Protein AF-A0A8C6RYH4-F1 (afdb_monomer)

Secondary structure (DSSP, 8-state):
---------------------HHHHTT-TT--HHHHHHHHHHHHHHHHHHHHHHHHHHHHHHHHHHHHHHTTPPPPHHHHHHHHTHHHHHHHHHHHHHHHHHHHHHHHHHHHHHHHHHHHHHHHHHHHTT-

pLDDT: mean 83.54, std 21.18, range [32.53, 98.75]

Solvent-accessible surface area (backbone atoms only — not comparable to full-atom values): 7842 Å² total; per-residue (Å²): 135,83,89,80,80,87,83,84,85,76,84,83,74,81,83,73,76,73,77,69,54,74,76,55,58,62,70,39,94,82,56,52,74,69,57,42,51,53,51,53,52,52,51,51,54,50,54,49,53,52,53,46,52,52,44,52,54,50,48,55,55,38,51,52,51,52,52,41,46,74,73,67,49,87,72,56,72,71,56,51,57,52,46,74,45,43,66,59,50,51,52,54,42,51,53,47,53,54,51,49,54,52,53,53,52,52,53,52,51,50,53,53,52,50,55,54,48,52,54,49,53,52,52,51,52,56,55,59,74,72,109

Nearest PDB structures (foldseek):
  5c22-assembly3_C  TM=6.737E-01  e=1.964E+00  Escherichia coli
  6wa9-assembly1_N  TM=4.543E-01  e=3.004E+00  Chlamydia pneumoniae

Foldseek 3Di:
DDDDDDDDDDDDDDPPPPPPDLVRVLPPPPDDPVNVVLSVLVVVLVVLVVVLVVLVVLLVVLVVLVVCVVVVHDDDPVSVVSNVCNVVSVVVNVVSVVVSVVSVVVSVVVVVVVVVVVVVVVVVVVVVVVD

Organism: Nannospalax galili (NCBI:txid1026970)

InterPro domains:
  IPR028816 Caprin [PTHR22922] (1-131)

Radius of gyration: 28.26 Å; Cα contacts (8 Å, |Δi|>4): 40; chains: 1; bounding box: 96×25×69 Å

Mean predicted aligned error: 11.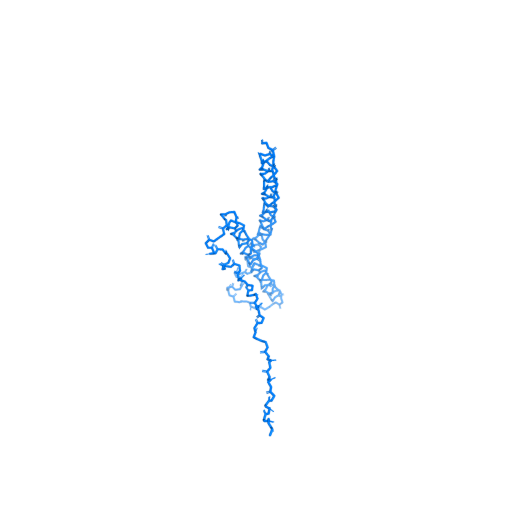93 Å

Structure (mmCIF, N/CA/C/O backbone):
data_AF-A0A8C6RYH4-F1
#
_entry.id   AF-A0A8C6RYH4-F1
#
loop_
_atom_site.group_PDB
_atom_site.id
_atom_site.type_symbol
_atom_site.label_atom_id
_atom_site.label_alt_id
_atom_site.label_comp_id
_atom_site.label_asym_id
_atom_site.label_entity_id
_atom_site.label_seq_id
_atom_site.pdbx_PDB_ins_code
_atom_site.Cartn_x
_atom_site.Cartn_y
_atom_site.Cartn_z
_atom_site.occupancy
_atom_site.B_iso_or_equiv
_atom_site.auth_seq_id
_atom_site.auth_comp_id
_atom_site.auth_asym_id
_atom_site.auth_atom_id
_atom_site.pdbx_PDB_model_num
ATOM 1 N N . MET A 1 1 ? 78.666 2.137 18.303 1.00 41.50 1 MET A N 1
ATOM 2 C CA . MET A 1 1 ? 77.856 1.578 17.203 1.00 41.50 1 MET A CA 1
ATOM 3 C C . MET A 1 1 ? 76.379 1.677 17.566 1.00 41.50 1 MET A C 1
ATOM 5 O O . MET A 1 1 ? 76.004 1.193 18.618 1.00 41.50 1 MET A O 1
ATOM 9 N N . LYS A 1 2 ? 75.617 2.361 16.702 1.00 45.94 2 LYS A N 1
ATOM 10 C CA . LYS A 1 2 ? 74.178 2.241 16.385 1.00 45.94 2 LYS A CA 1
ATOM 11 C C . LYS A 1 2 ? 73.164 2.036 17.528 1.00 45.94 2 LYS A C 1
ATOM 13 O O . LYS A 1 2 ? 72.903 0.921 17.958 1.00 45.94 2 LYS A O 1
ATOM 18 N N . SER A 1 3 ? 72.477 3.130 17.863 1.00 41.31 3 SER A N 1
ATOM 19 C CA . SER A 1 3 ? 71.107 3.138 18.390 1.00 41.31 3 SER A CA 1
ATOM 20 C C . SER A 1 3 ? 70.116 2.682 17.310 1.00 41.31 3 SER A C 1
ATOM 22 O O . SER A 1 3 ? 70.209 3.147 16.174 1.00 41.31 3 SER A O 1
ATOM 24 N N . ALA A 1 4 ? 69.137 1.843 17.654 1.00 42.34 4 ALA A N 1
ATOM 25 C CA . ALA A 1 4 ? 67.986 1.549 16.797 1.00 42.34 4 ALA A CA 1
ATOM 26 C C . ALA A 1 4 ? 66.716 1.402 17.652 1.00 42.34 4 ALA A C 1
ATOM 28 O O . ALA A 1 4 ? 66.592 0.485 18.458 1.00 42.34 4 ALA A O 1
ATOM 29 N N . LYS A 1 5 ? 65.795 2.358 17.487 1.00 51.72 5 LYS A N 1
ATOM 30 C CA . LYS A 1 5 ? 64.412 2.308 17.983 1.00 51.72 5 LYS A CA 1
ATOM 31 C C . LYS A 1 5 ? 63.589 1.382 17.074 1.00 51.72 5 LYS A C 1
ATOM 33 O O . LYS A 1 5 ? 63.839 1.385 15.868 1.00 51.72 5 LYS A O 1
ATOM 38 N N . PRO A 1 6 ? 62.585 0.655 17.589 1.00 44.56 6 PRO A N 1
ATOM 39 C CA . PRO A 1 6 ? 61.664 -0.083 16.739 1.00 44.56 6 PRO A CA 1
ATOM 40 C C . PRO A 1 6 ? 60.679 0.878 16.057 1.00 44.56 6 PRO A C 1
ATOM 42 O O . PRO A 1 6 ? 60.052 1.727 16.690 1.00 44.56 6 PRO A O 1
ATOM 45 N N . GLN A 1 7 ? 60.578 0.734 14.739 1.00 38.53 7 GLN A N 1
ATOM 46 C CA . GLN A 1 7 ? 59.658 1.430 13.850 1.00 38.53 7 GLN A CA 1
ATOM 47 C C . GLN A 1 7 ? 58.314 0.687 13.873 1.00 38.53 7 GLN A C 1
ATOM 49 O O . GLN A 1 7 ? 58.209 -0.423 13.357 1.00 38.53 7 GLN A O 1
ATOM 54 N N . VAL A 1 8 ? 57.286 1.277 14.487 1.00 37.12 8 VAL A N 1
ATOM 55 C CA . VAL A 1 8 ? 55.907 0.777 14.386 1.00 37.12 8 VAL A CA 1
ATOM 56 C C . VAL A 1 8 ? 55.282 1.410 13.148 1.00 37.12 8 VAL A C 1
ATOM 58 O O . VAL A 1 8 ? 54.942 2.590 13.141 1.00 37.12 8 VAL A O 1
ATOM 61 N N . ASN A 1 9 ? 55.181 0.616 12.085 1.00 36.03 9 ASN A N 1
ATOM 62 C CA . ASN A 1 9 ? 54.392 0.918 10.900 1.00 36.03 9 ASN A CA 1
ATOM 63 C C . ASN A 1 9 ? 52.993 0.321 11.105 1.00 36.03 9 ASN A C 1
ATOM 65 O O . ASN A 1 9 ? 52.835 -0.902 11.090 1.00 36.03 9 ASN A O 1
ATOM 69 N N . HIS A 1 10 ? 51.981 1.164 11.309 1.00 38.84 10 HIS A N 1
ATOM 70 C CA . HIS A 1 10 ? 50.594 0.738 11.162 1.00 38.84 10 HIS A CA 1
ATOM 71 C C . HIS A 1 10 ? 49.869 1.670 10.197 1.00 38.84 10 HIS A C 1
ATOM 73 O O . HIS A 1 10 ? 49.702 2.865 10.430 1.00 38.84 10 HIS A O 1
ATOM 79 N N . SER A 1 11 ? 49.534 1.055 9.071 1.00 32.53 11 SER A N 1
ATOM 80 C CA . SER A 1 11 ? 48.888 1.552 7.872 1.00 32.53 11 SER A CA 1
ATOM 81 C C . SER A 1 11 ? 47.678 2.433 8.176 1.00 32.53 11 SER A C 1
ATOM 83 O O . SER A 1 11 ? 46.753 2.026 8.878 1.00 32.53 11 SER A O 1
ATOM 85 N N . GLN A 1 12 ? 47.677 3.641 7.613 1.00 39.94 12 GLN A N 1
ATOM 86 C CA . GLN A 1 12 ? 46.525 4.529 7.633 1.00 39.94 12 GLN A CA 1
ATOM 87 C C . GLN A 1 12 ? 45.410 3.990 6.730 1.00 39.94 12 GLN A C 1
ATOM 89 O O . GLN A 1 12 ? 45.626 3.680 5.564 1.00 39.94 12 GLN A O 1
ATOM 94 N N . HIS A 1 13 ? 44.223 3.941 7.329 1.00 34.97 13 HIS A N 1
ATOM 95 C CA . HIS A 1 13 ? 42.908 4.139 6.731 1.00 34.97 13 HIS A CA 1
ATOM 96 C C . HIS A 1 13 ? 42.557 3.351 5.467 1.00 34.97 13 HIS A C 1
ATOM 98 O O . HIS A 1 13 ? 42.711 3.810 4.341 1.00 34.97 13 HIS A O 1
ATOM 104 N N . GLY A 1 14 ? 41.896 2.214 5.702 1.00 33.81 14 GLY A N 1
ATOM 105 C CA . GLY A 1 14 ? 40.936 1.670 4.756 1.00 33.81 14 GLY A CA 1
ATOM 106 C C . GLY A 1 14 ? 39.844 2.697 4.459 1.00 33.81 14 GLY A C 1
ATOM 107 O O . GLY A 1 14 ? 39.223 3.260 5.368 1.00 33.81 14 GLY A O 1
ATOM 108 N N . GLU A 1 15 ? 39.634 2.931 3.170 1.00 35.19 15 GLU A N 1
ATOM 109 C CA . GLU A 1 15 ? 38.477 3.614 2.619 1.00 35.19 15 GLU A CA 1
ATOM 110 C C . GLU A 1 15 ? 37.223 2.840 3.033 1.00 35.19 15 GLU A C 1
ATOM 112 O O . GLU A 1 15 ? 36.797 1.880 2.394 1.00 35.19 15 GLU A O 1
ATOM 117 N N . SER A 1 16 ? 36.626 3.245 4.152 1.00 37.53 16 SER A N 1
ATOM 118 C CA . SER A 1 16 ? 35.244 2.900 4.437 1.00 37.53 16 SER A CA 1
ATOM 119 C C . SER A 1 16 ? 34.417 3.643 3.397 1.00 37.53 16 SER A C 1
ATOM 121 O O . SER A 1 16 ? 34.180 4.848 3.525 1.00 37.53 16 SER A O 1
ATOM 123 N N . GLN A 1 17 ? 34.063 2.938 2.320 1.00 47.06 17 GLN A N 1
ATOM 124 C CA . GLN A 1 17 ? 33.023 3.348 1.390 1.00 47.06 17 GLN A CA 1
ATOM 125 C C . GLN A 1 17 ? 31.782 3.649 2.231 1.00 47.06 17 GLN A C 1
ATOM 127 O O . GLN A 1 17 ? 31.016 2.754 2.590 1.00 47.06 17 GLN A O 1
ATOM 132 N N . ARG A 1 18 ? 31.607 4.923 2.606 1.00 48.88 18 ARG A N 1
ATOM 133 C CA . ARG A 1 18 ? 30.350 5.419 3.151 1.00 48.88 18 ARG A CA 1
ATOM 134 C C . ARG A 1 18 ? 29.321 5.117 2.081 1.00 48.88 18 ARG A C 1
ATOM 136 O O . ARG A 1 18 ? 29.301 5.787 1.052 1.00 48.88 18 ARG A O 1
ATOM 143 N N . ALA A 1 19 ? 28.511 4.090 2.314 1.00 51.44 19 ALA A N 1
ATOM 144 C CA . ALA A 1 19 ? 27.293 3.867 1.566 1.00 51.44 19 ALA A CA 1
ATOM 145 C C . ALA A 1 19 ? 26.484 5.161 1.685 1.00 51.44 19 ALA A C 1
ATOM 147 O O . ALA A 1 19 ? 25.931 5.466 2.744 1.00 51.44 19 ALA A O 1
ATOM 148 N N . LEU A 1 20 ? 26.544 5.986 0.640 1.00 52.81 20 LEU A N 1
ATOM 149 C CA . LEU A 1 20 ? 25.817 7.240 0.585 1.00 52.81 20 LEU A CA 1
ATOM 150 C C . LEU A 1 20 ? 24.341 6.887 0.714 1.00 52.81 20 LEU A C 1
ATOM 152 O O . LEU A 1 20 ? 23.837 5.991 0.035 1.00 52.81 20 LEU A O 1
ATOM 156 N N . SER A 1 21 ? 23.665 7.548 1.646 1.00 60.06 21 SER A N 1
ATOM 157 C CA . SER A 1 21 ? 22.237 7.360 1.847 1.00 60.06 21 SER A CA 1
ATOM 158 C C . SER A 1 21 ? 21.500 7.665 0.530 1.00 60.06 21 SER A C 1
ATOM 160 O O . SER A 1 21 ? 21.918 8.569 -0.195 1.00 60.06 21 SER A O 1
ATOM 162 N N . PRO A 1 22 ? 20.399 6.960 0.198 1.00 59.06 22 PRO A N 1
ATOM 163 C CA . PRO A 1 22 ? 19.703 7.112 -1.090 1.00 59.06 22 PRO A CA 1
ATOM 164 C C . PRO A 1 22 ? 19.323 8.564 -1.436 1.00 59.06 22 PRO A C 1
ATOM 166 O O . PRO A 1 22 ? 19.327 8.957 -2.598 1.00 59.06 22 PRO A O 1
ATOM 169 N N . LEU A 1 23 ? 19.077 9.386 -0.410 1.00 53.09 23 LEU A N 1
ATOM 170 C CA . LEU A 1 23 ? 18.820 10.829 -0.502 1.00 53.09 23 LEU A CA 1
ATOM 171 C C . LEU A 1 23 ? 20.018 11.662 -0.997 1.00 53.09 23 LEU A C 1
ATOM 173 O O . LEU A 1 23 ? 19.840 12.733 -1.573 1.00 53.09 23 LEU A O 1
ATOM 177 N N . GLN A 1 24 ? 21.243 11.200 -0.771 1.00 57.56 24 GLN A N 1
ATOM 178 C CA . GLN A 1 24 ? 22.464 11.892 -1.182 1.00 57.56 24 GLN A CA 1
ATOM 179 C C . GLN A 1 24 ? 22.832 11.554 -2.637 1.00 57.56 24 GLN A C 1
ATOM 181 O O . GLN A 1 24 ? 23.345 12.403 -3.368 1.00 57.56 24 GLN A O 1
ATOM 186 N N . SER A 1 25 ? 22.490 10.344 -3.090 1.00 57.44 25 SER A N 1
ATOM 187 C CA . SER A 1 25 ? 22.631 9.920 -4.488 1.00 57.44 25 SER A CA 1
ATOM 188 C C . SER A 1 25 ? 21.694 10.685 -5.428 1.00 57.44 25 SER A C 1
ATOM 190 O O . SER A 1 25 ? 22.102 11.026 -6.535 1.00 57.44 25 SER A O 1
ATOM 192 N N . THR A 1 26 ? 20.483 11.040 -4.980 1.00 55.38 26 THR A N 1
ATOM 193 C CA . THR A 1 26 ? 19.532 11.841 -5.779 1.00 55.38 26 THR A CA 1
ATOM 194 C C . THR A 1 26 ? 19.959 13.278 -6.029 1.00 55.38 26 THR A C 1
ATOM 196 O O . THR A 1 26 ? 19.506 13.884 -6.992 1.00 55.38 26 THR A O 1
ATOM 199 N N . LEU A 1 27 ? 20.795 13.838 -5.153 1.00 58.19 27 LEU A N 1
ATOM 200 C CA . LEU A 1 27 ? 21.222 15.240 -5.205 1.00 58.19 27 LEU A CA 1
ATOM 201 C C . LEU A 1 27 ? 22.630 15.403 -5.788 1.00 58.19 27 LEU A C 1
ATOM 203 O O . LEU A 1 27 ? 23.167 16.509 -5.810 1.00 58.19 27 LEU A O 1
ATOM 207 N N . SER A 1 28 ? 23.245 14.311 -6.248 1.00 61.88 28 SER A N 1
ATOM 208 C CA . SER A 1 28 ? 24.547 14.380 -6.898 1.00 61.88 28 SER A CA 1
ATOM 209 C C . SER A 1 28 ? 24.404 15.021 -8.287 1.00 61.88 28 SER A C 1
ATOM 211 O O . SER A 1 28 ? 23.626 14.523 -9.100 1.00 61.88 28 SER A O 1
ATOM 213 N N . PRO A 1 29 ? 25.190 16.065 -8.617 1.00 60.78 29 PRO A N 1
ATOM 214 C CA . PRO A 1 29 ? 25.142 16.734 -9.924 1.00 60.78 29 PRO A CA 1
ATOM 215 C C . PRO A 1 29 ? 25.555 15.829 -11.103 1.00 60.78 29 PRO A C 1
ATOM 217 O O . PRO A 1 29 ? 25.450 16.236 -12.253 1.00 60.78 29 PRO A O 1
ATOM 220 N N . ALA A 1 30 ? 26.009 14.600 -10.826 1.00 61.88 30 ALA A N 1
ATOM 221 C CA . ALA A 1 30 ? 26.366 13.575 -11.805 1.00 61.88 30 ALA A CA 1
ATOM 222 C C . ALA A 1 30 ? 25.234 12.568 -12.120 1.00 61.88 30 ALA A C 1
ATOM 224 O O . ALA A 1 30 ? 25.436 11.678 -12.947 1.00 61.88 30 ALA A O 1
ATOM 225 N N . ALA A 1 31 ? 24.065 12.654 -11.471 1.00 64.12 31 ALA A N 1
ATOM 226 C CA . ALA A 1 31 ? 22.962 11.729 -11.736 1.00 64.12 31 ALA A CA 1
ATOM 227 C C . ALA A 1 31 ? 22.288 12.049 -13.080 1.00 64.12 31 ALA A C 1
ATOM 229 O O . ALA A 1 31 ? 21.887 13.185 -13.337 1.00 64.12 31 ALA A O 1
ATOM 230 N N . SER A 1 32 ? 22.120 11.037 -13.937 1.00 79.81 32 SER A N 1
ATOM 231 C CA . SER A 1 32 ? 21.317 11.213 -15.153 1.00 79.81 32 SER A CA 1
ATOM 232 C C . SER A 1 32 ? 19.849 11.486 -14.782 1.00 79.81 32 SER A C 1
ATOM 234 O O . SER A 1 32 ? 19.372 10.939 -13.782 1.00 79.81 32 SER A O 1
ATOM 236 N N . PRO A 1 33 ? 19.084 12.246 -15.592 1.00 82.25 33 PRO A N 1
ATOM 237 C CA . PRO A 1 33 ? 17.656 12.468 -15.342 1.00 82.25 33 PRO A CA 1
ATOM 238 C C . PRO A 1 33 ? 16.873 11.164 -15.118 1.00 82.25 33 PRO A C 1
ATOM 240 O O . PRO A 1 33 ? 16.013 11.093 -14.247 1.00 82.25 33 PRO A O 1
ATOM 243 N N . SER A 1 34 ? 17.236 10.095 -15.836 1.00 81.06 34 SER A N 1
ATOM 244 C CA . SER A 1 34 ? 16.640 8.761 -15.688 1.00 81.06 34 SER A CA 1
ATOM 245 C C . SER A 1 34 ? 16.823 8.176 -14.284 1.00 81.06 34 SER A C 1
ATOM 247 O O . SER A 1 34 ? 15.891 7.613 -13.718 1.00 81.06 34 SER A O 1
ATOM 249 N N . GLN A 1 35 ? 18.008 8.347 -13.699 1.00 83.88 35 GLN A N 1
ATOM 250 C CA . GLN A 1 35 ? 18.339 7.837 -12.367 1.00 83.88 35 GLN A CA 1
ATOM 251 C C . GLN A 1 35 ? 17.623 8.624 -11.256 1.00 83.88 35 GLN A C 1
ATOM 253 O O . GLN A 1 35 ? 17.216 8.055 -10.239 1.00 83.88 35 GLN A O 1
ATOM 258 N N . ALA A 1 36 ? 17.419 9.928 -11.464 1.00 86.50 36 ALA A N 1
ATOM 259 C CA . ALA A 1 36 ? 16.600 10.741 -10.568 1.00 86.50 36 ALA A CA 1
ATOM 260 C C . ALA A 1 36 ? 15.138 10.254 -10.561 1.00 86.50 36 ALA A C 1
ATOM 262 O O . ALA A 1 36 ? 14.561 10.068 -9.488 1.00 86.50 36 ALA A O 1
ATOM 263 N N . TYR A 1 37 ? 14.565 9.962 -11.737 1.00 89.38 37 TYR A N 1
ATOM 264 C CA . TYR A 1 37 ? 13.205 9.422 -11.846 1.00 89.38 37 TYR A CA 1
ATOM 265 C C . TYR A 1 37 ? 13.041 8.056 -11.183 1.00 89.38 37 TYR A C 1
ATOM 267 O O . TYR A 1 37 ? 12.075 7.868 -10.444 1.00 89.38 37 TYR A O 1
ATOM 275 N N . GLU A 1 38 ? 13.982 7.130 -11.389 1.00 89.81 38 GLU A N 1
ATOM 276 C CA . GLU A 1 38 ? 13.979 5.831 -10.699 1.00 89.81 38 GLU A CA 1
ATOM 277 C C . GLU A 1 38 ? 13.897 6.020 -9.182 1.00 89.81 38 GLU A C 1
ATOM 279 O O . GLU A 1 38 ? 13.049 5.423 -8.517 1.00 89.81 38 GLU A O 1
ATOM 284 N N . THR A 1 39 ? 14.691 6.945 -8.640 1.00 91.88 39 THR A N 1
ATOM 285 C CA . THR A 1 39 ? 14.686 7.172 -7.194 1.00 91.88 39 THR A CA 1
ATOM 286 C C . THR A 1 39 ? 13.380 7.796 -6.699 1.00 91.88 39 THR A C 1
ATOM 288 O O . THR A 1 39 ? 12.904 7.455 -5.615 1.00 91.88 39 THR A O 1
ATOM 291 N N . TYR A 1 40 ? 12.757 8.695 -7.468 1.00 93.50 40 TYR A N 1
ATOM 292 C CA . TYR A 1 40 ? 11.440 9.233 -7.106 1.00 93.50 40 TYR A CA 1
ATOM 293 C C . TYR A 1 40 ? 10.359 8.151 -7.079 1.00 93.50 40 TYR A C 1
ATOM 295 O O . TYR A 1 40 ? 9.527 8.145 -6.168 1.00 93.50 40 TYR A O 1
ATOM 303 N N . ILE A 1 41 ? 10.392 7.219 -8.033 1.00 93.69 41 ILE A N 1
ATOM 304 C CA . ILE A 1 41 ? 9.462 6.086 -8.081 1.00 93.69 41 ILE A CA 1
ATOM 305 C C . ILE A 1 41 ? 9.666 5.184 -6.861 1.00 93.69 41 ILE A C 1
ATOM 307 O O . ILE A 1 41 ? 8.699 4.860 -6.166 1.00 93.69 41 ILE A O 1
ATOM 311 N N . ASP A 1 42 ? 10.914 4.837 -6.549 1.00 94.12 42 ASP A N 1
ATOM 312 C CA . ASP A 1 42 ? 11.243 4.004 -5.391 1.00 94.12 42 ASP A CA 1
ATOM 313 C C . ASP A 1 42 ? 10.815 4.660 -4.074 1.00 94.12 42 ASP A C 1
ATOM 315 O O . ASP A 1 42 ? 10.179 4.019 -3.230 1.00 94.12 42 ASP A O 1
ATOM 319 N N . ASN A 1 43 ? 11.077 5.961 -3.919 1.00 95.62 43 ASN A N 1
ATOM 320 C CA . ASN A 1 43 ? 10.626 6.733 -2.764 1.00 95.62 43 ASN A CA 1
ATOM 321 C C . ASN A 1 43 ? 9.094 6.740 -2.648 1.00 95.62 43 ASN A C 1
ATOM 323 O O . ASN A 1 43 ? 8.558 6.542 -1.555 1.00 95.62 43 ASN A O 1
ATOM 327 N N . GLY A 1 44 ? 8.374 6.902 -3.762 1.00 96.50 44 GLY A N 1
ATOM 328 C CA . GLY A 1 44 ? 6.913 6.808 -3.797 1.00 96.50 44 GLY A CA 1
ATOM 329 C C . GLY A 1 44 ? 6.399 5.443 -3.327 1.00 96.50 44 GLY A C 1
ATOM 330 O O . GLY A 1 44 ? 5.501 5.369 -2.481 1.00 96.50 44 GLY A O 1
ATOM 331 N N . LEU A 1 45 ? 7.018 4.354 -3.794 1.00 97.00 45 LEU A N 1
ATOM 332 C CA . LEU A 1 45 ? 6.685 2.989 -3.372 1.00 97.00 45 LEU A CA 1
ATOM 333 C C . LEU A 1 45 ? 6.995 2.740 -1.887 1.00 97.00 45 LEU A C 1
ATOM 335 O O . LEU A 1 45 ? 6.234 2.041 -1.209 1.00 97.00 45 LEU A O 1
ATOM 339 N N . ILE A 1 46 ? 8.076 3.314 -1.352 1.00 97.44 46 ILE A N 1
ATOM 340 C CA . ILE A 1 46 ? 8.405 3.260 0.083 1.00 97.44 46 ILE A CA 1
ATOM 341 C C . ILE A 1 46 ? 7.343 3.997 0.911 1.00 97.44 46 ILE A C 1
ATOM 343 O O . ILE A 1 46 ? 6.832 3.446 1.890 1.00 97.44 46 ILE A O 1
ATOM 347 N N . CYS A 1 47 ? 6.953 5.207 0.506 1.00 98.12 47 CYS A N 1
ATOM 348 C CA . CYS A 1 47 ? 5.891 5.967 1.168 1.00 98.12 47 CYS A CA 1
ATOM 349 C C . CYS A 1 47 ? 4.561 5.199 1.182 1.00 98.12 47 CYS A C 1
ATOM 351 O O . CYS A 1 47 ? 3.878 5.157 2.212 1.00 98.12 47 CYS A O 1
ATOM 353 N N . LEU A 1 48 ? 4.218 4.533 0.077 1.00 98.25 48 LEU A N 1
ATOM 354 C CA . LEU A 1 48 ? 3.014 3.709 -0.013 1.00 98.25 48 LEU A CA 1
ATOM 355 C C . LEU A 1 48 ? 3.081 2.483 0.912 1.00 98.25 48 LEU A C 1
ATOM 357 O O . LEU A 1 48 ? 2.129 2.225 1.649 1.00 98.25 48 LEU A O 1
ATOM 361 N N . LYS A 1 49 ? 4.229 1.790 0.976 1.00 98.19 49 LYS A N 1
ATOM 362 C CA . LYS A 1 49 ? 4.472 0.706 1.952 1.00 98.19 49 LYS A CA 1
ATOM 363 C C . LYS A 1 49 ? 4.250 1.176 3.390 1.00 98.19 49 LYS A C 1
ATOM 365 O O . LYS A 1 49 ? 3.622 0.476 4.184 1.00 98.19 49 LYS A O 1
ATOM 370 N N . HIS A 1 50 ? 4.749 2.362 3.734 1.00 98.56 50 HIS A N 1
ATOM 371 C CA . HIS A 1 50 ? 4.542 2.940 5.062 1.00 98.56 50 HIS A CA 1
ATOM 372 C C . HIS A 1 50 ? 3.070 3.260 5.327 1.00 98.56 50 HIS A C 1
ATOM 374 O O . HIS A 1 50 ? 2.583 2.999 6.429 1.00 98.56 50 HIS A O 1
ATOM 380 N N . LYS A 1 51 ? 2.341 3.779 4.331 1.00 98.38 51 LYS A N 1
ATOM 381 C CA . LYS A 1 51 ? 0.907 4.050 4.471 1.00 98.38 51 LYS A CA 1
ATOM 382 C C . LYS A 1 51 ? 0.121 2.767 4.748 1.00 98.38 51 LYS A C 1
ATOM 384 O O . LYS A 1 51 ? -0.655 2.755 5.697 1.00 98.38 51 LYS A O 1
ATOM 389 N N . ILE A 1 52 ? 0.389 1.694 4.003 1.00 98.69 52 ILE A N 1
ATOM 390 C CA . ILE A 1 52 ? -0.235 0.377 4.213 1.00 98.69 52 ILE A CA 1
ATOM 391 C C . ILE A 1 52 ? 0.045 -0.126 5.627 1.00 98.69 52 ILE A C 1
ATOM 393 O O . ILE A 1 52 ? -0.894 -0.408 6.365 1.00 98.69 52 ILE A O 1
ATOM 397 N N . ARG A 1 53 ? 1.313 -0.121 6.059 1.00 98.75 53 ARG A N 1
ATOM 398 C CA . ARG A 1 53 ? 1.694 -0.522 7.423 1.00 98.75 53 ARG A CA 1
ATOM 399 C C . ARG A 1 53 ? 0.951 0.281 8.496 1.00 98.75 53 ARG A C 1
ATOM 401 O O . ARG A 1 53 ? 0.557 -0.269 9.520 1.00 98.75 53 ARG A O 1
ATOM 408 N N . ASN A 1 54 ? 0.776 1.587 8.298 1.00 98.62 54 ASN A N 1
ATOM 409 C CA . ASN A 1 54 ? 0.053 2.429 9.252 1.00 98.62 54 ASN A CA 1
ATOM 410 C C . ASN A 1 54 ? -1.434 2.061 9.328 1.00 98.62 54 ASN A C 1
ATOM 412 O O . ASN A 1 54 ? -1.994 2.042 10.423 1.00 98.62 54 ASN A O 1
ATOM 416 N N . ILE A 1 55 ? -2.056 1.738 8.192 1.00 98.56 55 ILE A N 1
ATOM 417 C CA . ILE A 1 55 ? -3.447 1.274 8.150 1.00 98.56 55 ILE A CA 1
ATOM 418 C C . ILE A 1 55 ? -3.565 -0.108 8.810 1.00 98.56 55 ILE A C 1
ATOM 420 O O . ILE A 1 55 ? -4.473 -0.308 9.606 1.00 98.56 55 ILE A O 1
ATOM 424 N N . GLU A 1 56 ? -2.615 -1.023 8.591 1.00 98.69 56 GLU A N 1
ATOM 425 C CA . GLU A 1 56 ? -2.573 -2.330 9.275 1.00 98.69 56 GLU A CA 1
ATOM 426 C C . GLU A 1 56 ? -2.469 -2.179 10.796 1.00 98.69 56 GLU A C 1
ATOM 428 O O . GLU A 1 56 ? -3.195 -2.834 11.540 1.00 98.69 56 GLU A O 1
ATOM 433 N N . LYS A 1 57 ? -1.627 -1.256 11.275 1.00 98.69 57 LYS A N 1
ATOM 434 C CA . LYS A 1 57 ?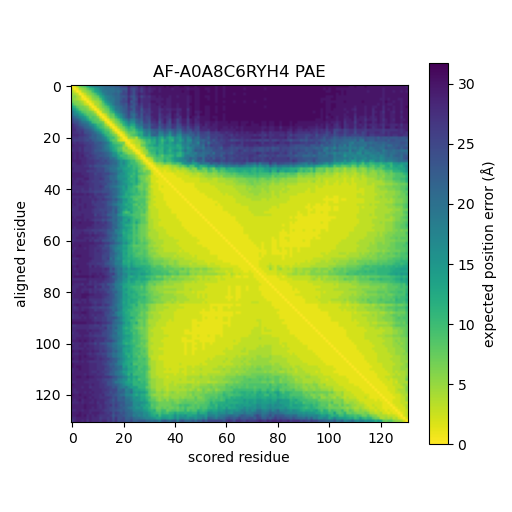 -1.551 -0.925 12.706 1.00 98.69 57 LYS A CA 1
ATOM 435 C C . LYS A 1 57 ? -2.866 -0.353 13.234 1.00 98.69 57 LYS A C 1
ATOM 437 O O . LYS A 1 57 ? -3.276 -0.701 14.339 1.00 98.69 57 LYS A O 1
ATOM 442 N N . LYS A 1 58 ? -3.527 0.522 12.465 1.00 98.38 58 LYS A N 1
ATOM 443 C CA . LYS A 1 58 ? -4.840 1.071 12.835 1.00 98.38 58 LYS A CA 1
ATOM 444 C C . LYS A 1 58 ? -5.884 -0.043 12.913 1.00 98.38 58 LYS A C 1
ATOM 446 O O . LYS A 1 58 ? -6.615 -0.091 13.891 1.00 98.38 58 LYS A O 1
ATOM 451 N N . LYS A 1 59 ? -5.903 -0.950 11.935 1.00 98.56 59 LYS A N 1
ATOM 452 C CA . LYS A 1 59 ? -6.781 -2.122 11.907 1.00 98.56 59 LYS A CA 1
ATOM 453 C C . LYS A 1 59 ? -6.620 -2.965 13.178 1.00 98.56 59 LYS A C 1
ATOM 455 O O . LYS A 1 59 ? -7.608 -3.154 13.874 1.00 98.56 59 LYS A O 1
ATOM 460 N N . LEU A 1 60 ? -5.394 -3.375 13.519 1.00 98.56 60 LEU A N 1
ATOM 461 C CA . LEU A 1 60 ? -5.118 -4.176 14.724 1.00 98.56 60 LEU A CA 1
ATOM 462 C C . LEU A 1 60 ? -5.603 -3.488 16.007 1.00 98.56 60 LEU A C 1
ATOM 464 O O . LEU A 1 60 ? -6.168 -4.122 16.890 1.00 98.56 60 LEU A O 1
ATOM 468 N N . LYS A 1 61 ? -5.415 -2.168 16.102 1.00 98.19 61 LYS A N 1
ATOM 469 C CA . LYS A 1 61 ? -5.893 -1.385 17.246 1.00 98.19 61 LYS A CA 1
ATOM 470 C C . LYS A 1 61 ? -7.424 -1.350 17.340 1.00 98.19 61 LYS A C 1
ATOM 472 O O . LYS A 1 61 ? -7.965 -1.333 18.438 1.00 98.19 61 LY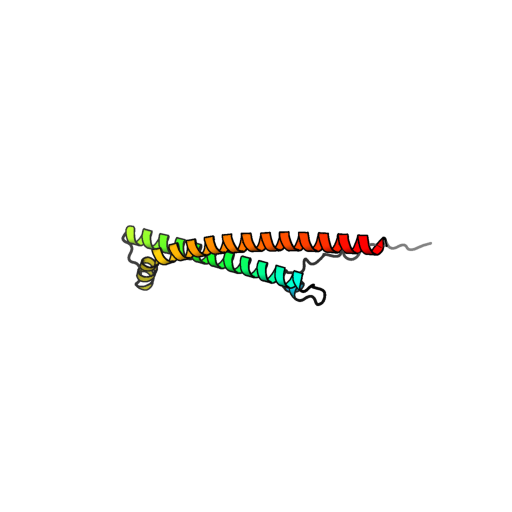S A O 1
ATOM 477 N N . LEU A 1 62 ? -8.122 -1.316 16.207 1.00 98.56 62 LEU A N 1
ATOM 478 C CA . LEU A 1 62 ? -9.583 -1.374 16.184 1.00 98.56 62 LEU A CA 1
ATOM 479 C C . LEU A 1 62 ? -10.112 -2.783 16.472 1.00 98.56 62 LEU A C 1
ATOM 481 O O . LEU A 1 62 ? -11.156 -2.902 17.104 1.00 98.56 62 LEU A O 1
ATOM 485 N N . GLU A 1 63 ? -9.400 -3.831 16.050 1.00 98.50 63 GLU A N 1
ATOM 486 C CA . GLU A 1 63 ? -9.701 -5.217 16.438 1.00 98.50 63 GLU A CA 1
ATOM 487 C C . GLU A 1 63 ? -9.619 -5.378 17.965 1.00 98.50 63 GLU A C 1
ATOM 489 O O . GLU A 1 63 ? -10.579 -5.854 18.563 1.00 98.50 63 GLU A O 1
ATOM 494 N N . ASP A 1 64 ? -8.568 -4.849 18.606 1.00 98.31 64 ASP A N 1
ATOM 495 C CA . ASP A 1 64 ? -8.444 -4.817 20.075 1.00 98.31 64 ASP A CA 1
ATOM 496 C C . ASP A 1 64 ? -9.632 -4.110 20.753 1.00 98.31 64 ASP A C 1
ATOM 498 O O . ASP A 1 64 ? -10.226 -4.631 21.697 1.00 98.31 64 ASP A O 1
ATOM 502 N N . TYR A 1 65 ? -10.050 -2.948 20.243 1.00 98.44 65 TYR A N 1
ATOM 503 C CA . TYR A 1 65 ? -11.227 -2.250 20.770 1.00 98.44 65 TYR A CA 1
ATOM 504 C C . TYR A 1 65 ? -12.517 -3.055 20.598 1.00 98.44 65 TYR A C 1
ATOM 506 O O . TYR A 1 65 ? -13.309 -3.139 21.537 1.00 98.44 65 TYR A O 1
ATOM 514 N N . LYS A 1 66 ? -12.726 -3.684 19.437 1.00 97.88 66 LYS A N 1
ATOM 515 C CA . LYS A 1 66 ? -13.895 -4.544 19.196 1.00 97.88 66 LYS A CA 1
ATOM 516 C C . LYS A 1 66 ? -13.927 -5.731 20.155 1.00 97.88 66 LYS A C 1
ATOM 518 O O . LYS A 1 66 ? -14.994 -6.041 20.685 1.00 97.88 66 LYS A O 1
ATOM 523 N N . ASP A 1 67 ? -12.781 -6.356 20.407 1.00 98.38 67 ASP A N 1
ATOM 524 C CA . ASP A 1 67 ? -12.675 -7.491 21.324 1.00 98.38 67 ASP A CA 1
ATOM 525 C C . ASP A 1 67 ? -12.965 -7.075 22.770 1.00 98.38 67 ASP A C 1
ATOM 527 O O . ASP A 1 67 ? -13.764 -7.720 23.452 1.00 98.38 67 ASP A O 1
ATOM 531 N N . ARG A 1 68 ? -12.408 -5.948 23.226 1.00 97.88 68 ARG A N 1
ATOM 532 C CA . ARG A 1 68 ? -12.684 -5.388 24.561 1.00 97.88 68 ARG A CA 1
ATOM 533 C C . ARG A 1 68 ? -14.161 -5.034 24.744 1.00 97.88 68 ARG A C 1
ATOM 535 O O . ARG A 1 68 ? -14.754 -5.397 25.760 1.00 97.88 68 ARG A O 1
ATOM 542 N N . LEU A 1 69 ? -14.781 -4.413 23.738 1.00 96.56 69 LEU A N 1
ATOM 543 C CA . LEU A 1 69 ? -16.213 -4.100 23.750 1.00 96.56 69 LEU A CA 1
ATOM 544 C C . LEU A 1 69 ? -17.069 -5.375 23.812 1.00 96.56 69 LEU A C 1
ATOM 546 O O . LEU A 1 69 ? -18.026 -5.446 24.580 1.00 96.56 69 LEU A O 1
ATOM 550 N N . LYS A 1 70 ? -16.699 -6.411 23.047 1.00 97.06 70 LYS A N 1
ATOM 551 C CA . LYS A 1 70 ? -17.360 -7.725 23.074 1.00 97.06 70 LYS A CA 1
ATOM 552 C C . LYS A 1 70 ? -17.233 -8.412 24.438 1.00 97.06 70 LYS A C 1
ATOM 554 O O . LYS A 1 70 ? -18.156 -9.110 24.851 1.00 97.06 70 LYS A O 1
ATOM 559 N N . ASN A 1 71 ? -16.126 -8.185 25.142 1.00 97.69 71 ASN A N 1
ATOM 560 C CA . ASN A 1 71 ? -15.897 -8.676 26.501 1.00 97.69 71 ASN A CA 1
ATOM 561 C C . ASN A 1 71 ? -16.598 -7.828 27.582 1.00 97.69 71 ASN A C 1
ATOM 563 O O . ASN A 1 71 ? -16.479 -8.134 28.767 1.00 97.69 71 ASN A O 1
ATOM 567 N N . GLY A 1 72 ? -17.347 -6.789 27.193 1.00 96.31 72 GLY A N 1
ATOM 568 C CA . GLY A 1 72 ? -18.130 -5.952 28.101 1.00 96.31 72 GLY A CA 1
ATOM 569 C C . GLY A 1 72 ? -17.356 -4.795 28.733 1.00 96.31 72 GLY A C 1
ATOM 570 O O . GLY A 1 72 ? -17.877 -4.148 29.642 1.00 96.31 72 GLY A O 1
ATOM 571 N N . GLU A 1 73 ? -16.134 -4.505 28.276 1.00 97.44 73 GLU A N 1
ATOM 572 C CA . GLU A 1 73 ? -15.419 -3.305 28.711 1.00 97.44 73 GLU A CA 1
ATOM 573 C C . GLU A 1 73 ? -16.074 -2.038 28.144 1.00 97.44 73 GLU A C 1
ATOM 575 O O . GLU A 1 73 ? -16.453 -1.981 26.973 1.00 97.44 73 GLU A O 1
ATOM 580 N N . GLN A 1 74 ? -16.153 -0.983 28.960 1.00 96.00 74 GLN A N 1
ATOM 581 C CA . GLN A 1 74 ? -16.537 0.338 28.470 1.00 96.00 74 GLN A CA 1
ATOM 582 C C . GLN A 1 74 ? -15.365 1.004 27.752 1.00 96.00 74 GLN A C 1
ATOM 584 O O . GLN A 1 74 ? -14.282 1.189 28.310 1.00 96.00 74 GLN A O 1
ATOM 589 N N . LEU A 1 75 ? -15.617 1.406 26.512 1.00 97.25 75 LEU A N 1
ATOM 590 C CA . LEU A 1 75 ? -14.730 2.251 25.728 1.00 97.25 75 LEU A CA 1
ATOM 591 C C . LEU A 1 75 ? -15.147 3.717 25.868 1.00 97.25 75 LEU A C 1
ATOM 593 O O . LEU A 1 75 ? -16.312 4.026 26.124 1.00 97.25 75 LEU A O 1
ATOM 597 N N . ASN A 1 76 ? -14.195 4.629 25.688 1.00 97.62 76 ASN A N 1
ATOM 598 C CA . ASN A 1 76 ? -14.515 6.054 25.638 1.00 97.62 76 ASN A CA 1
ATOM 599 C C . ASN A 1 76 ? -15.205 6.424 24.298 1.00 97.62 76 ASN A C 1
ATOM 601 O O . ASN A 1 76 ? -15.153 5.637 23.348 1.00 97.62 76 ASN A O 1
ATOM 605 N N . PRO A 1 77 ? -15.846 7.606 24.189 1.00 97.88 77 PRO A N 1
ATOM 606 C CA . PRO A 1 77 ? -16.576 7.993 22.978 1.00 97.88 77 PRO A CA 1
ATOM 607 C C . PRO A 1 77 ? -15.728 7.954 21.697 1.00 97.88 77 PRO A C 1
ATOM 609 O O . PRO A 1 77 ? -16.166 7.396 20.695 1.00 97.88 77 PRO A O 1
ATOM 612 N N . ASP A 1 78 ? -14.486 8.445 21.750 1.00 97.56 78 ASP A N 1
ATOM 613 C CA . ASP A 1 78 ? -13.574 8.453 20.596 1.00 97.56 78 ASP A CA 1
ATOM 614 C C . ASP A 1 78 ? -13.224 7.033 20.120 1.00 97.56 78 ASP A C 1
ATOM 616 O O . ASP A 1 78 ? -13.059 6.776 18.927 1.00 97.56 78 ASP A O 1
ATOM 620 N N . GLN A 1 79 ? -13.088 6.087 21.053 1.00 97.75 79 GLN A N 1
ATOM 621 C CA . GLN A 1 79 ? -12.827 4.681 20.751 1.00 97.75 79 GLN A CA 1
ATOM 622 C C . GLN A 1 79 ? -14.041 4.017 20.102 1.00 97.75 79 GLN A C 1
ATOM 624 O O . GLN A 1 79 ? -13.861 3.259 19.150 1.00 97.75 79 GLN A O 1
ATOM 629 N N . LEU A 1 80 ? -15.253 4.315 20.580 1.00 97.56 80 LEU A N 1
ATOM 630 C CA . LEU A 1 80 ? -16.493 3.817 19.981 1.00 97.56 80 LEU A CA 1
ATOM 631 C C . LEU A 1 80 ? -16.652 4.333 18.545 1.00 97.56 80 LEU A C 1
ATOM 633 O O . LEU A 1 80 ? -16.822 3.527 17.632 1.00 97.56 80 LEU A O 1
ATOM 637 N N . GLU A 1 81 ? -16.473 5.638 18.321 1.00 97.69 81 GLU A N 1
ATOM 638 C CA . GLU A 1 81 ? -16.518 6.228 16.973 1.00 97.69 81 GLU A CA 1
ATOM 639 C C . GLU A 1 81 ? -15.445 5.616 16.053 1.00 97.69 81 GLU A C 1
ATOM 641 O O . GLU A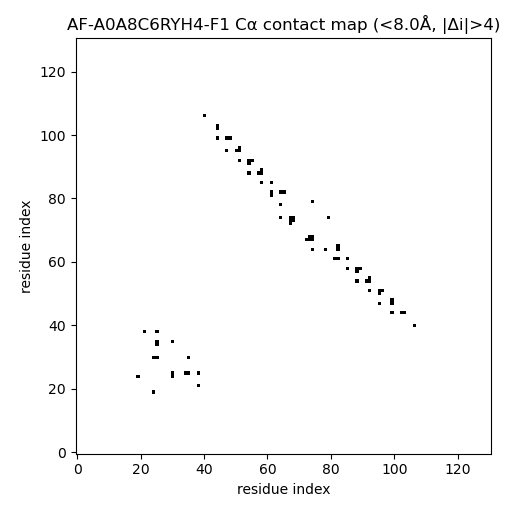 1 81 ? -15.674 5.337 14.873 1.00 97.69 81 GLU A O 1
ATOM 646 N N . ALA A 1 82 ? -14.246 5.360 16.584 1.00 97.12 82 ALA A N 1
ATOM 647 C CA . ALA A 1 82 ? -13.182 4.729 15.814 1.00 97.12 82 ALA A CA 1
ATOM 648 C C . ALA A 1 82 ? -13.531 3.285 15.408 1.00 97.12 82 ALA A C 1
ATOM 650 O O . ALA A 1 82 ? -13.169 2.866 14.304 1.00 97.12 82 ALA A O 1
ATOM 651 N N . VAL A 1 83 ? -14.231 2.537 16.269 1.00 97.44 83 VAL A N 1
ATOM 652 C CA . VAL A 1 83 ? -14.722 1.180 15.979 1.00 97.44 83 VAL A CA 1
ATOM 653 C C . VAL A 1 83 ? -15.797 1.194 14.890 1.00 97.44 83 VAL A C 1
ATOM 655 O O . VAL A 1 83 ? -15.767 0.324 14.019 1.00 97.44 83 VAL A O 1
ATOM 658 N N . GLU A 1 84 ? -16.688 2.189 14.867 1.00 97.19 84 GLU A N 1
ATOM 659 C CA . GLU A 1 84 ? -17.698 2.339 13.803 1.00 97.19 84 GLU A CA 1
ATOM 660 C C . GLU A 1 84 ? -17.061 2.494 12.410 1.00 97.19 84 GLU A C 1
ATOM 662 O O . GLU A 1 84 ? -17.599 2.016 11.412 1.00 97.19 84 GLU A O 1
ATOM 667 N N . LYS A 1 85 ? -15.856 3.074 12.341 1.00 97.12 85 LYS A N 1
ATOM 668 C CA . LYS A 1 85 ? -15.077 3.251 11.100 1.00 97.12 85 LYS A CA 1
ATOM 669 C C . LYS A 1 85 ? -14.219 2.035 10.720 1.00 97.12 85 LYS A C 1
ATOM 671 O O . LYS A 1 85 ? -13.375 2.133 9.827 1.00 97.12 85 LYS A O 1
ATOM 676 N N . TYR A 1 86 ? -14.383 0.889 11.383 1.00 98.12 86 TYR A N 1
ATOM 677 C CA . TYR A 1 86 ? -13.552 -0.297 11.142 1.00 98.12 86 TYR A CA 1
ATOM 678 C C . TYR A 1 86 ? -13.639 -0.820 9.702 1.00 98.12 86 TYR A C 1
ATOM 680 O O . TYR A 1 86 ? -12.605 -1.068 9.080 1.00 98.12 86 TYR A O 1
ATOM 688 N N . GLU A 1 87 ? -14.849 -0.933 9.151 1.00 98.12 87 GLU A N 1
ATOM 689 C CA . GLU A 1 87 ? -15.051 -1.418 7.778 1.00 98.12 87 GLU A CA 1
ATOM 690 C C . GLU A 1 87 ? -14.414 -0.477 6.743 1.00 98.12 87 GLU A C 1
ATOM 692 O O . GLU A 1 87 ? -13.787 -0.926 5.784 1.00 98.12 87 GLU A O 1
ATOM 697 N N . GLU A 1 88 ? -14.460 0.837 6.981 1.00 98.00 88 GLU A N 1
ATOM 698 C CA . GLU A 1 88 ? -13.774 1.823 6.138 1.00 98.00 88 GLU A CA 1
ATOM 699 C C . GLU A 1 88 ? -12.248 1.617 6.160 1.00 98.00 88 GLU A C 1
ATOM 701 O O . GLU A 1 88 ? -11.576 1.696 5.129 1.00 98.00 88 GLU A O 1
ATOM 706 N N . VAL A 1 89 ? -11.678 1.310 7.332 1.00 98.44 89 VAL A N 1
ATOM 707 C CA . VAL A 1 89 ? -10.245 1.007 7.473 1.00 98.44 89 VAL A CA 1
ATOM 708 C C . VAL A 1 89 ? -9.866 -0.269 6.716 1.00 98.44 89 VAL A C 1
ATOM 710 O O . VAL A 1 89 ? -8.799 -0.291 6.099 1.00 98.44 89 VAL A O 1
ATOM 713 N N . LEU A 1 90 ? -10.718 -1.300 6.724 1.00 98.50 90 LEU A N 1
ATOM 714 C CA . LEU A 1 90 ? -10.503 -2.521 5.939 1.00 98.50 90 LEU A CA 1
ATOM 715 C C . LEU A 1 90 ? -10.522 -2.243 4.436 1.00 98.50 90 LEU A C 1
ATOM 717 O O . LEU A 1 90 ? -9.576 -2.617 3.741 1.00 98.50 90 LEU A O 1
ATOM 721 N N . HIS A 1 91 ? -11.539 -1.530 3.956 1.00 98.56 91 HIS A N 1
ATOM 722 C CA . HIS A 1 91 ? -11.651 -1.164 2.546 1.00 98.56 91 HIS A CA 1
ATOM 723 C C . HIS A 1 91 ? -10.447 -0.330 2.077 1.00 98.56 91 HIS A C 1
ATOM 725 O O . HIS A 1 91 ? -9.818 -0.631 1.063 1.00 98.56 91 HIS A O 1
ATOM 731 N N . ASN A 1 92 ? -10.049 0.680 2.856 1.00 98.31 92 ASN A N 1
ATOM 732 C CA . ASN A 1 92 ? -8.882 1.506 2.542 1.00 98.31 92 ASN A CA 1
ATOM 733 C C . ASN A 1 92 ? -7.574 0.699 2.538 1.00 98.31 92 ASN A C 1
ATOM 735 O O . ASN A 1 92 ? -6.660 1.007 1.767 1.00 98.31 92 ASN A O 1
ATOM 739 N N . LEU A 1 93 ? -7.463 -0.322 3.394 1.00 98.62 93 LEU A N 1
ATOM 740 C CA . LEU A 1 93 ? -6.309 -1.216 3.415 1.00 98.62 93 LEU A CA 1
ATOM 741 C C . LEU A 1 93 ? -6.225 -2.058 2.141 1.00 98.62 93 LEU A C 1
ATOM 743 O O . LEU A 1 93 ? -5.143 -2.175 1.565 1.00 98.62 93 LEU A O 1
ATOM 747 N N . GLU A 1 94 ? -7.344 -2.641 1.720 1.00 98.50 94 GLU A N 1
ATOM 748 C CA . GLU A 1 94 ? -7.434 -3.431 0.491 1.00 98.50 94 GLU A CA 1
ATOM 749 C C . GLU A 1 94 ? -7.104 -2.574 -0.733 1.00 98.50 94 GLU A C 1
ATOM 751 O O . GLU A 1 94 ? -6.167 -2.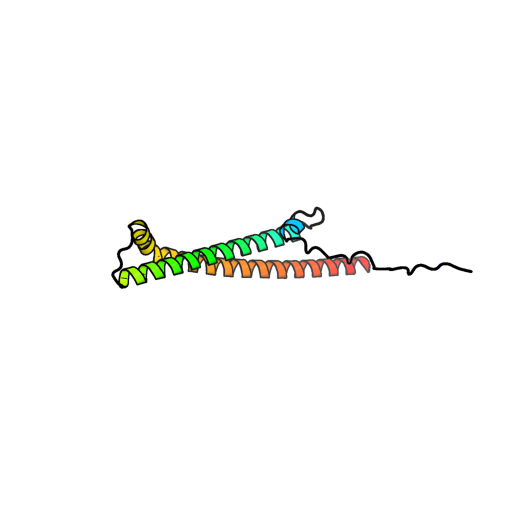889 -1.471 1.00 98.50 94 GLU A O 1
ATOM 756 N N . PHE A 1 95 ? -7.744 -1.408 -0.850 1.00 98.62 95 PHE A N 1
ATOM 757 C CA . PHE A 1 95 ? -7.454 -0.441 -1.906 1.00 98.62 95 PHE A CA 1
ATOM 758 C C . PHE A 1 95 ? -5.965 -0.067 -1.964 1.00 98.62 95 PHE A C 1
ATOM 760 O O . PHE A 1 95 ? -5.350 -0.073 -3.032 1.00 98.62 95 PHE A O 1
ATOM 767 N N . ALA A 1 96 ? -5.346 0.229 -0.816 1.00 98.50 96 ALA A N 1
ATOM 768 C CA . ALA A 1 96 ? -3.932 0.587 -0.774 1.00 98.50 96 ALA A CA 1
ATOM 769 C C . ALA A 1 96 ? -3.016 -0.576 -1.204 1.00 98.50 96 ALA A C 1
ATOM 771 O O . ALA A 1 96 ? -2.009 -0.336 -1.879 1.00 98.50 96 ALA A O 1
ATOM 772 N N . LYS A 1 97 ? -3.357 -1.823 -0.848 1.00 98.56 97 LYS A N 1
ATOM 773 C CA . LYS A 1 97 ? -2.616 -3.028 -1.264 1.00 98.56 97 LYS A CA 1
ATOM 774 C C . LYS A 1 97 ? -2.707 -3.258 -2.772 1.00 98.56 97 LYS A C 1
ATOM 776 O O . LYS A 1 97 ? -1.678 -3.504 -3.408 1.00 98.56 97 LYS A O 1
ATOM 781 N N . ASP A 1 98 ? -3.887 -3.096 -3.357 1.00 98.44 98 ASP A N 1
ATOM 782 C CA . ASP A 1 98 ? -4.080 -3.222 -4.805 1.00 98.44 98 ASP A CA 1
ATOM 783 C C . ASP A 1 98 ? -3.376 -2.107 -5.585 1.00 98.44 98 ASP A C 1
ATOM 785 O O . ASP A 1 98 ? -2.715 -2.356 -6.604 1.00 98.44 98 ASP A O 1
ATOM 789 N N . LEU A 1 99 ? -3.419 -0.880 -5.061 1.00 98.31 99 LEU A N 1
ATOM 790 C CA . LEU A 1 99 ? -2.686 0.250 -5.621 1.00 98.31 99 LEU A CA 1
ATOM 791 C C . LEU A 1 99 ? -1.169 0.001 -5.595 1.00 98.31 99 LEU A C 1
ATOM 793 O O . LEU A 1 99 ? -0.480 0.224 -6.594 1.00 98.31 99 LEU A O 1
ATOM 797 N N . GLN A 1 100 ? -0.641 -0.522 -4.483 1.00 98.00 100 GLN A N 1
ATOM 798 C CA . GLN A 1 100 ? 0.773 -0.888 -4.365 1.00 98.00 100 GLN A CA 1
ATOM 799 C C . GLN A 1 100 ? 1.174 -1.963 -5.372 1.00 98.00 100 GLN A C 1
ATOM 801 O O . GLN A 1 100 ? 2.243 -1.856 -5.986 1.00 98.00 100 GLN A O 1
ATOM 806 N N . LYS A 1 101 ? 0.341 -2.994 -5.544 1.00 98.44 101 LYS A N 1
ATOM 807 C CA . LYS A 1 101 ? 0.579 -4.069 -6.512 1.00 98.44 101 LYS A CA 1
ATOM 808 C C . LYS A 1 101 ? 0.671 -3.512 -7.931 1.00 98.44 101 LYS A C 1
ATOM 810 O O . LYS A 1 101 ? 1.626 -3.820 -8.644 1.00 98.44 101 LYS A O 1
ATOM 815 N N . THR A 1 102 ? -0.265 -2.640 -8.299 1.00 98.25 102 THR A N 1
ATOM 816 C CA . THR A 1 102 ? -0.312 -1.998 -9.619 1.00 98.25 102 THR A CA 1
ATOM 817 C C . THR A 1 102 ? 0.928 -1.139 -9.870 1.00 98.25 102 THR A C 1
ATOM 819 O O . THR A 1 102 ? 1.621 -1.341 -10.866 1.00 98.25 102 THR A O 1
ATOM 822 N N . PHE A 1 103 ? 1.285 -0.238 -8.947 1.00 97.56 103 PHE A N 1
ATOM 823 C CA . PHE A 1 103 ? 2.477 0.601 -9.119 1.00 97.56 103 PHE A CA 1
ATOM 824 C C . PHE A 1 103 ? 3.783 -0.196 -9.137 1.00 97.56 103 PHE A C 1
ATOM 826 O O . PHE A 1 103 ? 4.697 0.146 -9.885 1.00 97.56 103 PHE A O 1
ATOM 833 N N . SER A 1 104 ? 3.874 -1.275 -8.356 1.00 96.81 104 SER A N 1
ATOM 834 C CA . SER A 1 104 ? 5.057 -2.142 -8.374 1.00 96.81 104 SER A CA 1
ATOM 835 C C . SER A 1 104 ? 5.212 -2.849 -9.723 1.00 96.81 104 SER A C 1
ATOM 837 O O . SER A 1 104 ? 6.326 -2.919 -10.239 1.00 96.81 104 SER A O 1
ATOM 839 N N . ALA A 1 105 ? 4.113 -3.325 -10.321 1.00 97.81 105 ALA A N 1
ATOM 840 C CA . ALA A 1 105 ? 4.129 -3.921 -11.658 1.00 97.81 105 ALA A CA 1
ATOM 841 C C . ALA A 1 105 ? 4.544 -2.898 -12.730 1.00 97.81 105 ALA A C 1
ATOM 843 O O . ALA A 1 105 ? 5.466 -3.154 -13.503 1.00 97.81 105 ALA A O 1
ATOM 844 N N . LEU A 1 106 ? 3.940 -1.704 -12.710 1.00 96.94 106 LEU A N 1
ATOM 845 C CA . LEU A 1 106 ? 4.271 -0.623 -13.645 1.00 96.94 106 LEU A CA 1
ATOM 846 C C . LEU A 1 106 ? 5.741 -0.190 -13.544 1.00 96.94 106 LEU A C 1
ATOM 848 O O . LEU A 1 106 ? 6.404 -0.029 -14.568 1.00 96.94 106 LEU A O 1
ATOM 852 N N . SER A 1 107 ? 6.273 -0.048 -12.325 1.00 95.19 107 SER A N 1
ATOM 853 C CA . SER A 1 107 ? 7.685 0.292 -12.097 1.00 95.19 107 SER A CA 1
ATOM 854 C C . SER A 1 107 ? 8.631 -0.770 -12.677 1.00 95.19 107 SER A C 1
ATOM 856 O O . SER A 1 107 ? 9.602 -0.449 -13.367 1.00 95.19 107 SER A O 1
ATOM 858 N N . GLN A 1 108 ? 8.314 -2.056 -12.488 1.00 95.50 108 GLN A N 1
ATOM 859 C CA . GLN A 1 108 ? 9.103 -3.145 -13.069 1.00 95.50 108 GLN A CA 1
ATOM 860 C C . GLN A 1 108 ? 9.069 -3.144 -14.599 1.00 95.50 108 GLN A C 1
ATOM 862 O O . GLN A 1 108 ? 10.098 -3.390 -15.236 1.00 95.50 108 GLN A O 1
ATOM 867 N N . ASP A 1 109 ? 7.911 -2.884 -15.199 1.00 96.62 109 ASP A N 1
ATOM 868 C CA . ASP A 1 109 ? 7.775 -2.856 -16.654 1.00 96.62 109 ASP A CA 1
ATOM 869 C C . ASP A 1 109 ? 8.491 -1.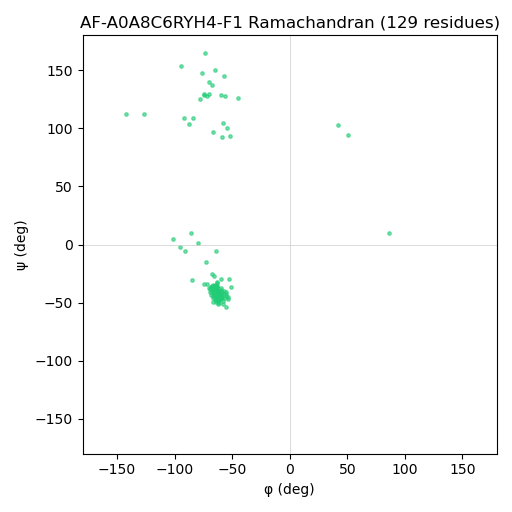654 -17.276 1.00 96.62 109 ASP A C 1
ATOM 871 O O . ASP A 1 109 ? 9.174 -1.817 -18.294 1.00 96.62 109 ASP A O 1
ATOM 875 N N . LEU A 1 110 ? 8.457 -0.492 -16.615 1.00 93.44 110 LEU A N 1
ATOM 876 C CA . LEU A 1 110 ? 9.269 0.666 -16.986 1.00 93.44 110 LEU A CA 1
ATOM 877 C C . LEU A 1 110 ? 10.766 0.317 -16.981 1.00 93.44 110 LEU A C 1
ATOM 879 O O . LEU A 1 110 ? 11.453 0.543 -17.980 1.00 93.44 110 LEU A O 1
ATOM 883 N N . LEU A 1 111 ? 11.257 -0.325 -15.916 1.00 91.44 111 LEU A N 1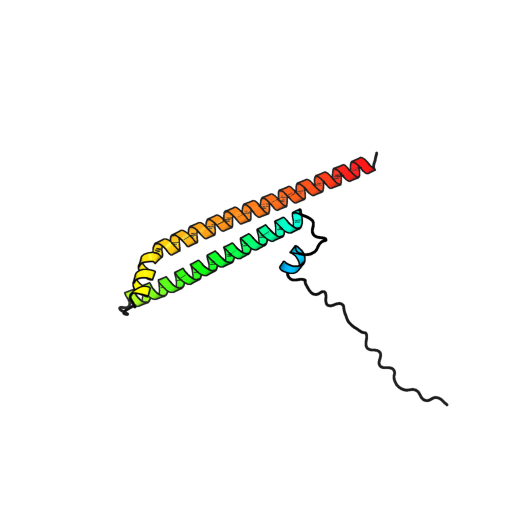
ATOM 884 C CA . LEU A 1 111 ? 12.663 -0.727 -15.806 1.00 91.44 111 LEU A CA 1
ATOM 885 C C . LEU A 1 111 ? 13.073 -1.720 -16.909 1.00 91.44 111 LEU A C 1
ATOM 887 O O . LEU A 1 111 ? 14.168 -1.628 -17.476 1.00 91.44 111 LEU A O 1
ATOM 891 N N . LYS A 1 112 ? 12.200 -2.677 -17.253 1.00 94.38 112 LYS A N 1
ATOM 892 C CA . LYS A 1 112 ? 12.439 -3.608 -18.373 1.00 94.38 112 LYS A CA 1
ATOM 893 C C . LYS A 1 112 ? 12.506 -2.864 -19.707 1.00 94.38 112 LYS A C 1
ATOM 895 O O . LYS A 1 112 ? 13.402 -3.145 -20.513 1.00 94.38 112 LYS A O 1
ATOM 900 N N . ALA A 1 113 ? 11.581 -1.934 -19.947 1.00 92.88 113 ALA A N 1
ATOM 901 C CA . ALA A 1 113 ? 11.528 -1.140 -21.171 1.00 92.88 113 ALA A CA 1
ATOM 902 C C . ALA A 1 113 ? 12.779 -0.263 -21.328 1.00 92.88 113 ALA A C 1
ATOM 904 O O . ALA A 1 113 ? 13.397 -0.270 -22.397 1.00 92.88 113 ALA A O 1
ATOM 905 N N . GLN A 1 114 ? 13.210 0.394 -20.250 1.00 90.38 114 GLN A N 1
ATOM 906 C CA . GLN A 1 114 ? 14.414 1.222 -20.210 1.00 90.38 114 GLN A CA 1
ATOM 907 C C . GLN A 1 114 ? 15.679 0.404 -20.500 1.00 90.38 114 GLN A C 1
ATOM 909 O O . GLN A 1 114 ? 16.439 0.750 -21.405 1.00 90.38 114 GLN A O 1
ATOM 914 N N . LYS A 1 115 ? 15.865 -0.753 -19.845 1.00 90.06 115 LYS A N 1
ATOM 915 C CA . LYS A 1 115 ? 16.994 -1.662 -20.137 1.00 90.06 115 LYS A CA 1
ATOM 916 C C . LYS A 1 115 ? 16.987 -2.147 -21.589 1.00 90.06 115 LYS A C 1
ATOM 918 O O . LYS A 1 115 ? 18.040 -2.295 -22.209 1.00 90.06 115 LYS A O 1
ATOM 923 N N . LYS A 1 116 ? 15.805 -2.408 -22.161 1.00 94.38 116 LYS A N 1
ATOM 924 C CA . LYS A 1 116 ? 15.668 -2.794 -23.576 1.00 94.38 116 LYS A CA 1
ATOM 925 C C . LYS A 1 116 ? 16.010 -1.637 -24.521 1.00 94.38 116 LYS A C 1
ATOM 927 O O . LYS A 1 116 ? 16.574 -1.888 -25.584 1.00 94.38 116 LYS A O 1
ATOM 932 N N . ALA A 1 117 ? 15.665 -0.400 -24.172 1.00 90.12 117 ALA A N 1
ATOM 933 C CA . ALA A 1 117 ? 16.029 0.788 -24.942 1.00 90.12 117 ALA A CA 1
ATOM 934 C C . ALA A 1 117 ? 17.547 1.027 -24.915 1.00 90.12 117 ALA A C 1
ATOM 936 O O . ALA A 1 117 ? 18.156 1.092 -25.978 1.00 90.12 117 ALA A O 1
ATOM 937 N N . GLN A 1 118 ? 18.164 1.007 -23.730 1.00 88.81 118 GLN A N 1
ATOM 938 C CA . GLN A 1 118 ? 19.612 1.188 -23.560 1.00 88.81 118 GLN A CA 1
ATOM 939 C C . GLN A 1 118 ? 20.431 0.148 -24.337 1.00 88.81 118 GLN A C 1
ATOM 941 O O . GLN A 1 118 ? 21.394 0.494 -25.017 1.00 88.81 118 GLN A O 1
ATOM 946 N N . ARG A 1 119 ? 20.023 -1.132 -24.311 1.00 91.81 119 ARG A N 1
ATOM 947 C CA . ARG A 1 119 ? 20.684 -2.180 -25.111 1.00 91.81 119 ARG A CA 1
ATOM 948 C C . ARG A 1 119 ? 20.607 -1.920 -26.617 1.00 91.81 119 ARG A C 1
ATOM 950 O O . ARG A 1 119 ? 21.579 -2.176 -27.318 1.00 91.81 119 ARG A O 1
ATOM 957 N N . ARG A 1 120 ? 19.463 -1.433 -27.111 1.00 91.75 120 ARG A N 1
ATOM 958 C CA . ARG A 1 120 ? 19.284 -1.094 -28.533 1.00 91.75 120 ARG A CA 1
ATOM 959 C C . ARG A 1 120 ? 20.134 0.107 -28.931 1.00 91.75 120 ARG A C 1
ATOM 961 O O . ARG A 1 120 ? 20.796 0.050 -29.956 1.00 91.75 120 ARG A O 1
ATOM 968 N N . GLU A 1 121 ? 20.163 1.146 -28.104 1.00 90.38 121 GLU A N 1
ATOM 969 C CA . GLU A 1 121 ? 20.996 2.328 -28.339 1.00 90.38 121 GLU A CA 1
ATOM 970 C C . GLU A 1 121 ? 22.490 1.972 -28.378 1.00 90.38 121 GLU A C 1
ATOM 972 O O . GLU A 1 121 ? 23.203 2.393 -29.284 1.00 90.38 121 GLU A O 1
ATOM 977 N N . HIS A 1 122 ? 22.958 1.142 -27.442 1.00 89.44 122 HIS A N 1
ATOM 978 C CA . HIS A 1 122 ? 24.345 0.678 -27.413 1.00 89.44 122 HIS A CA 1
ATOM 979 C C . HIS A 1 122 ? 24.712 -0.158 -28.649 1.00 89.44 122 HIS A C 1
ATOM 981 O O . HIS A 1 122 ? 25.788 0.008 -29.214 1.00 89.44 122 HIS A O 1
ATOM 987 N N . MET A 1 123 ? 23.811 -1.041 -29.092 1.00 90.88 123 MET A N 1
ATOM 988 C CA . MET A 1 123 ? 24.006 -1.835 -30.309 1.00 90.88 123 MET A CA 1
ATOM 989 C C . MET A 1 123 ? 24.121 -0.944 -31.553 1.00 90.88 123 MET A C 1
ATOM 991 O O . MET A 1 123 ? 25.051 -1.120 -32.332 1.00 90.88 123 MET A O 1
ATOM 995 N N . LEU A 1 124 ? 23.243 0.055 -31.689 1.00 90.38 124 LEU A N 1
ATOM 996 C CA . LEU A 1 124 ? 23.283 1.016 -32.796 1.00 90.38 124 LEU A CA 1
ATOM 997 C C . LEU A 1 124 ? 24.563 1.865 -32.790 1.00 90.38 124 LEU A C 1
ATOM 999 O O . LEU A 1 124 ? 25.128 2.116 -33.851 1.00 90.38 124 LEU A O 1
ATOM 1003 N N . LYS A 1 125 ? 25.046 2.280 -31.610 1.00 89.88 125 LYS A N 1
ATOM 1004 C CA . LYS A 1 125 ? 26.327 2.996 -31.471 1.00 89.88 125 LYS A CA 1
ATOM 1005 C C . LYS A 1 125 ? 27.506 2.141 -31.944 1.00 89.88 125 LYS A C 1
ATOM 1007 O O . LYS A 1 125 ? 28.284 2.597 -32.773 1.00 89.88 125 LYS A O 1
ATOM 1012 N N . LEU A 1 126 ? 27.578 0.880 -31.510 1.00 88.88 126 LEU A N 1
ATOM 1013 C CA . LEU A 1 126 ? 28.619 -0.056 -31.952 1.00 88.88 126 LEU A CA 1
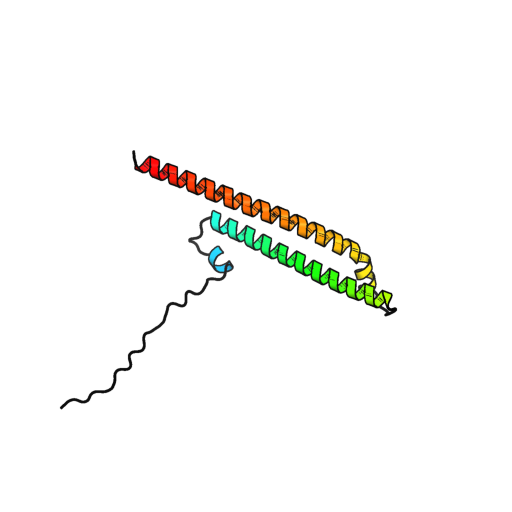ATOM 1014 C C . LEU A 1 126 ? 28.567 -0.361 -33.458 1.00 88.88 126 LEU A C 1
ATOM 1016 O O . LEU A 1 126 ? 29.607 -0.582 -34.072 1.00 88.88 126 LEU A O 1
ATOM 1020 N N . GLU A 1 127 ? 27.376 -0.426 -34.057 1.00 88.88 127 GLU A N 1
ATOM 1021 C CA . GLU A 1 127 ? 27.227 -0.605 -35.508 1.00 88.88 127 GLU A CA 1
ATOM 1022 C C . GLU A 1 127 ? 27.684 0.630 -36.290 1.00 88.88 127 GLU A C 1
ATOM 1024 O O . GLU A 1 127 ? 28.317 0.487 -37.336 1.00 88.88 127 GLU A O 1
ATOM 1029 N N . ALA A 1 128 ? 27.400 1.830 -35.777 1.00 87.75 128 ALA A N 1
ATOM 1030 C CA . ALA A 1 128 ? 27.838 3.083 -36.382 1.00 87.75 128 ALA A CA 1
ATOM 1031 C C . ALA A 1 128 ? 29.363 3.266 -36.317 1.00 87.75 128 ALA A C 1
ATOM 1033 O O . ALA A 1 128 ? 29.942 3.770 -37.269 1.00 87.75 128 ALA A O 1
ATOM 1034 N N . GLU A 1 129 ? 30.015 2.815 -35.242 1.00 82.94 129 GLU A N 1
ATOM 1035 C CA . GLU A 1 129 ? 31.478 2.882 -35.071 1.00 82.94 129 GLU A CA 1
ATOM 1036 C C . GLU A 1 129 ? 32.255 1.879 -35.947 1.00 82.94 129 GLU A C 1
ATOM 1038 O O . GLU A 1 129 ? 33.467 2.009 -36.106 1.00 82.94 129 GLU A O 1
ATOM 1043 N N . LYS A 1 130 ? 31.584 0.865 -36.512 1.00 79.31 130 LYS A N 1
ATOM 1044 C CA . LYS A 1 130 ? 32.193 -0.138 -37.409 1.00 79.31 130 LYS A CA 1
ATOM 1045 C C . LYS A 1 130 ? 32.145 0.237 -38.896 1.00 79.31 130 LYS A C 1
ATOM 1047 O O . LYS A 1 130 ? 32.678 -0.521 -39.709 1.00 79.31 130 LYS A O 1
ATOM 1052 N N . LYS A 1 131 ? 31.476 1.335 -39.253 1.00 54.59 131 LYS A N 1
ATOM 1053 C CA . LYS A 1 131 ? 31.418 1.893 -40.612 1.00 54.59 131 LYS A CA 1
ATOM 1054 C C . LYS A 1 131 ? 32.393 3.050 -40.758 1.00 54.59 131 LYS A C 1
ATOM 1056 O O . LYS A 1 13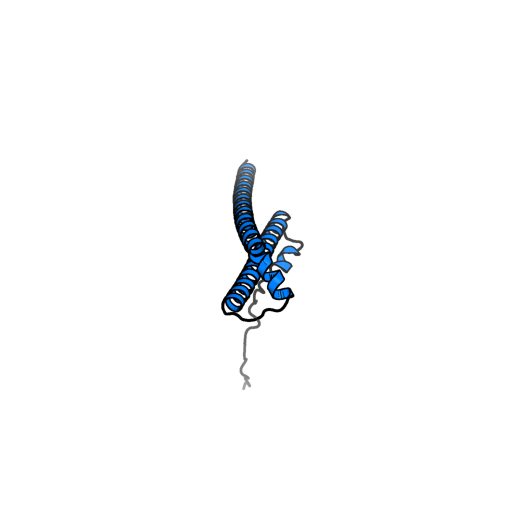1 ? 32.936 3.170 -41.875 1.00 54.59 131 LYS A O 1
#

Sequence (131 aa):
MKSAKPQVNHSQHGESQRALSPLQSTLSPAASPSQAYETYIDNGLICLKHKIRNIEKKKLKLEDYKDRLKNGEQLNPDQLEAVEKYEEVLHNLEFAKDLQKTFSALSQDLLKAQKKAQRREHMLKLEAEKK